Protein AF-A0A1W9W671-F1 (afdb_monomer_lite)

Structure (mmCIF, N/CA/C/O backbone):
data_AF-A0A1W9W671-F1
#
_entry.id   AF-A0A1W9W671-F1
#
loop_
_atom_site.group_PDB
_atom_site.id
_atom_site.type_symbol
_atom_site.label_atom_id
_atom_site.label_alt_id
_atom_site.label_comp_id
_atom_site.label_asym_id
_atom_site.label_entity_id
_atom_site.label_seq_id
_atom_site.pdbx_PDB_ins_code
_atom_site.Cartn_x
_atom_site.Cartn_y
_atom_site.Cartn_z
_atom_site.occupancy
_atom_site.B_iso_or_equiv
_atom_site.auth_seq_id
_atom_site.auth_comp_id
_atom_site.auth_asym_id
_atom_site.auth_atom_id
_atom_site.pdbx_PDB_model_num
ATOM 1 N N . MET A 1 1 ? -2.743 -6.491 -31.936 1.00 42.03 1 MET A N 1
ATOM 2 C CA . MET A 1 1 ? -2.217 -6.164 -30.590 1.00 42.03 1 MET A CA 1
ATOM 3 C C . MET A 1 1 ? -1.804 -4.706 -30.593 1.00 42.03 1 MET A C 1
ATOM 5 O O . MET A 1 1 ? -1.009 -4.324 -31.439 1.00 42.03 1 MET A O 1
ATOM 9 N N . ASN A 1 2 ? -2.427 -3.898 -29.738 1.00 51.69 2 ASN A N 1
ATOM 10 C CA . ASN A 1 2 ? -2.345 -2.438 -29.763 1.00 51.69 2 ASN A CA 1
ATOM 11 C C . ASN A 1 2 ? -0.895 -1.961 -29.554 1.00 51.69 2 ASN A C 1
ATOM 13 O O . ASN A 1 2 ? -0.245 -2.345 -28.580 1.00 51.69 2 ASN A O 1
ATOM 17 N N . THR A 1 3 ? -0.370 -1.167 -30.483 1.00 68.31 3 THR A N 1
ATOM 18 C CA . THR A 1 3 ? 1.030 -0.734 -30.491 1.00 68.31 3 THR A CA 1
ATOM 19 C C . THR A 1 3 ? 1.251 0.292 -29.378 1.00 68.31 3 THR A C 1
ATOM 21 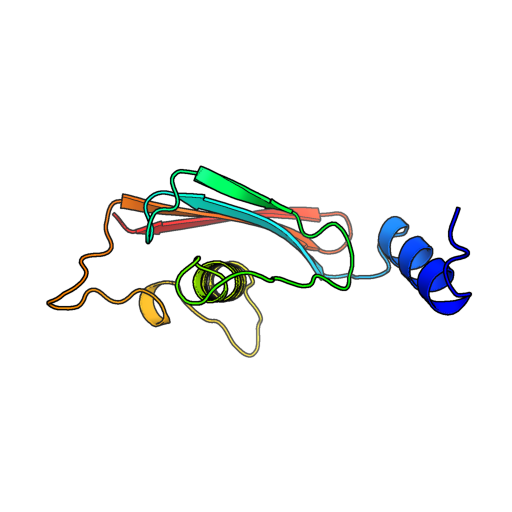O O . THR A 1 3 ? 0.903 1.459 -29.524 1.00 68.31 3 THR A O 1
ATOM 24 N N . LEU A 1 4 ? 1.820 -0.133 -28.244 1.00 75.69 4 LEU A N 1
ATOM 25 C CA . LEU A 1 4 ? 2.252 0.778 -27.177 1.00 75.69 4 LEU A CA 1
ATOM 26 C C . LEU A 1 4 ? 3.158 1.875 -27.762 1.00 75.69 4 LEU A C 1
ATOM 28 O O . LEU A 1 4 ? 4.097 1.579 -28.518 1.00 75.69 4 LEU A O 1
ATOM 32 N N . SER A 1 5 ? 2.909 3.131 -27.378 1.00 90.06 5 SER A N 1
ATOM 33 C CA . SER A 1 5 ? 3.739 4.269 -27.786 1.00 90.06 5 SER A CA 1
ATOM 34 C C . SER A 1 5 ? 5.217 4.027 -27.450 1.00 90.06 5 SER A C 1
ATOM 36 O O . SER A 1 5 ? 5.579 3.192 -26.608 1.00 90.06 5 SER A O 1
ATOM 38 N N . LYS A 1 6 ? 6.119 4.727 -28.144 1.00 91.81 6 LYS A N 1
ATOM 39 C CA . 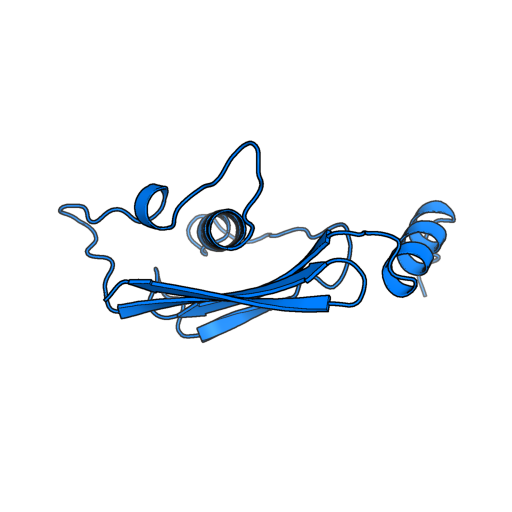LYS A 1 6 ? 7.570 4.593 -27.923 1.00 91.81 6 LYS A CA 1
ATOM 40 C C . LYS A 1 6 ? 7.931 4.886 -26.460 1.00 91.81 6 LYS A C 1
ATOM 42 O O . LYS A 1 6 ? 8.808 4.235 -25.897 1.00 91.81 6 LYS A O 1
ATOM 47 N N . GLU A 1 7 ? 7.213 5.815 -25.850 1.00 90.56 7 GLU A N 1
ATOM 48 C CA . GLU A 1 7 ? 7.341 6.301 -24.483 1.00 90.56 7 GLU A CA 1
ATOM 49 C C . GLU A 1 7 ? 6.919 5.220 -23.486 1.00 90.56 7 GLU A C 1
ATOM 51 O O . GLU A 1 7 ? 7.700 4.867 -22.603 1.00 90.56 7 GLU A O 1
ATOM 56 N N . LEU A 1 8 ? 5.747 4.603 -23.681 1.00 89.56 8 LEU A N 1
ATOM 57 C CA . LEU A 1 8 ? 5.273 3.520 -22.814 1.00 89.56 8 LEU A CA 1
ATOM 58 C C . LEU A 1 8 ? 6.183 2.292 -22.877 1.00 89.56 8 LEU A C 1
ATOM 60 O O . LEU A 1 8 ? 6.442 1.658 -21.857 1.00 89.56 8 LEU A O 1
ATOM 64 N N . ARG A 1 9 ? 6.743 1.981 -24.051 1.00 89.94 9 ARG A N 1
ATOM 65 C CA . ARG A 1 9 ? 7.735 0.901 -24.183 1.00 89.94 9 ARG A CA 1
ATOM 66 C C . ARG A 1 9 ? 9.033 1.207 -23.439 1.00 89.94 9 ARG A C 1
ATOM 68 O O . ARG A 1 9 ? 9.604 0.303 -22.832 1.00 89.94 9 ARG A O 1
ATOM 75 N N . LYS A 1 10 ? 9.517 2.453 -23.484 1.00 90.25 10 LYS A N 1
ATOM 76 C CA . LYS A 1 10 ? 10.694 2.875 -22.703 1.00 90.25 10 LYS A CA 1
ATOM 77 C C . LYS A 1 10 ? 10.420 2.759 -21.206 1.00 90.25 10 LYS A C 1
ATOM 79 O O . LYS A 1 10 ? 11.249 2.204 -20.492 1.00 90.25 10 LYS A O 1
ATOM 84 N N . LEU A 1 11 ? 9.250 3.216 -20.767 1.00 89.69 11 LEU A N 1
ATOM 85 C CA . LEU A 1 11 ? 8.814 3.149 -19.377 1.00 89.69 11 LEU A CA 1
ATOM 86 C C . LEU A 1 11 ? 8.720 1.699 -18.881 1.00 89.69 11 LEU A C 1
ATOM 88 O O . LEU A 1 11 ? 9.308 1.363 -17.859 1.00 89.69 11 LEU A O 1
ATOM 92 N N . ALA A 1 12 ? 8.066 0.821 -19.645 1.00 88.44 12 ALA A N 1
ATOM 93 C CA . ALA A 1 12 ? 7.956 -0.597 -19.313 1.00 88.44 12 ALA A CA 1
ATOM 94 C C . ALA A 1 12 ? 9.333 -1.267 -19.197 1.00 88.44 12 ALA A C 1
ATOM 96 O O . ALA A 1 12 ? 9.598 -1.975 -18.229 1.00 88.44 12 ALA A O 1
ATOM 97 N N . LYS A 1 13 ? 10.245 -0.983 -20.139 1.00 90.1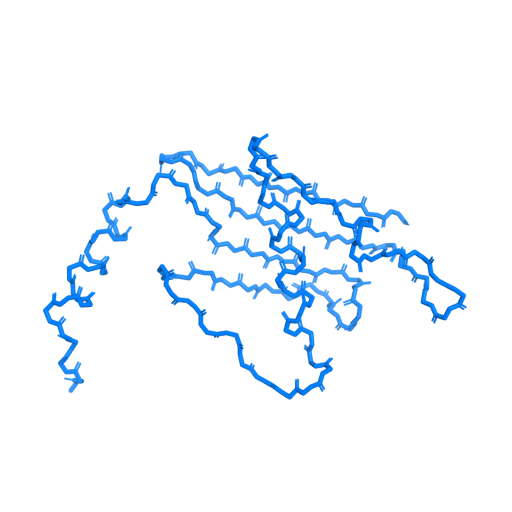2 13 LYS A N 1
ATOM 98 C CA . LYS A 1 13 ? 11.628 -1.478 -20.072 1.00 90.12 13 LYS A CA 1
ATOM 99 C C . LYS A 1 13 ? 12.361 -0.964 -18.836 1.00 90.12 13 LYS A C 1
ATOM 101 O O . LYS A 1 13 ? 13.056 -1.740 -18.186 1.00 90.12 13 LYS A O 1
ATOM 106 N N . ALA A 1 14 ? 12.221 0.319 -18.509 1.00 88.88 14 ALA A N 1
ATOM 107 C CA . ALA A 1 14 ? 12.823 0.888 -17.310 1.00 88.88 14 ALA A CA 1
ATOM 108 C C . ALA A 1 14 ? 12.270 0.213 -16.044 1.00 88.88 14 ALA A C 1
ATOM 110 O O . ALA A 1 14 ? 13.046 -0.118 -15.156 1.00 88.88 14 ALA A O 1
ATOM 111 N N . TRP A 1 15 ? 10.967 -0.082 -15.993 1.00 88.31 15 TRP A N 1
ATOM 112 C CA . TRP A 1 15 ? 10.330 -0.701 -14.831 1.00 88.31 15 TRP A CA 1
ATOM 113 C C . TRP A 1 15 ? 10.878 -2.107 -14.601 1.00 88.31 15 TRP A C 1
ATOM 115 O O . TRP A 1 15 ? 11.373 -2.412 -13.520 1.00 88.31 15 TRP A O 1
ATOM 125 N N . THR A 1 16 ? 10.939 -2.917 -15.663 1.00 84.69 16 THR A N 1
ATOM 126 C CA . THR A 1 16 ? 11.516 -4.269 -15.598 1.00 84.69 16 THR A CA 1
ATOM 127 C C . THR A 1 16 ? 12.997 -4.282 -15.221 1.00 84.69 16 THR A C 1
ATOM 129 O O . THR A 1 16 ? 13.469 -5.236 -14.614 1.00 84.69 16 THR A O 1
ATOM 132 N N . LYS A 1 17 ? 13.740 -3.223 -15.565 1.00 86.31 17 LYS A N 1
ATOM 133 C CA . LYS A 1 17 ? 15.169 -3.093 -15.257 1.00 86.31 17 LYS A CA 1
ATOM 134 C C . LYS A 1 17 ? 15.446 -2.521 -13.863 1.00 86.31 17 LYS A C 1
ATOM 136 O O . LYS A 1 17 ? 16.610 -2.388 -13.508 1.00 86.31 17 LYS A O 1
ATOM 141 N N . GLY A 1 18 ? 14.415 -2.169 -13.090 1.00 82.44 18 GLY A N 1
ATOM 142 C CA . GLY A 1 18 ? 14.589 -1.541 -11.778 1.00 82.44 18 GLY A CA 1
ATOM 143 C C . GLY A 1 18 ? 14.947 -0.054 -11.850 1.00 82.44 18 GLY A C 1
ATOM 144 O O . GLY A 1 18 ? 15.627 0.458 -10.972 1.00 82.44 18 GLY A O 1
ATOM 145 N N . GLY A 1 19 ? 14.488 0.658 -12.884 1.00 81.38 19 GLY A N 1
ATOM 146 C CA . GLY A 1 19 ? 14.698 2.103 -13.040 1.00 81.38 19 GLY A CA 1
ATOM 147 C C . GLY A 1 19 ? 14.014 2.972 -11.975 1.00 81.38 19 GLY A C 1
ATOM 148 O O . GLY A 1 19 ? 14.235 4.178 -11.958 1.00 81.38 19 GLY A O 1
ATOM 149 N N . TRP A 1 20 ? 13.201 2.377 -11.094 1.00 83.88 20 TRP A N 1
ATOM 150 C CA . TRP A 1 20 ? 12.606 3.040 -9.935 1.00 83.88 20 TRP A CA 1
ATOM 151 C C . TRP A 1 20 ? 13.263 2.519 -8.663 1.00 83.88 20 TRP A C 1
ATOM 153 O O . TRP A 1 20 ? 13.027 1.363 -8.300 1.00 83.88 20 TRP A O 1
ATOM 163 N N . PRO A 1 21 ? 14.050 3.357 -7.969 1.00 86.69 21 PRO A N 1
ATOM 164 C CA . PRO A 1 21 ? 14.826 2.920 -6.821 1.00 86.69 21 PRO A CA 1
ATOM 165 C C . PRO A 1 21 ? 13.946 2.573 -5.628 1.00 86.69 21 PRO A C 1
ATOM 167 O O . PRO A 1 21 ? 14.384 1.784 -4.812 1.00 86.69 21 PRO A O 1
ATOM 170 N N . LYS A 1 22 ? 12.726 3.114 -5.521 1.00 90.88 22 LYS A N 1
ATOM 171 C CA . LYS A 1 22 ? 11.786 2.758 -4.458 1.00 90.88 22 LYS A CA 1
ATOM 172 C C . LYS A 1 22 ? 10.345 2.787 -4.957 1.00 90.88 22 LYS A C 1
ATOM 174 O O . LYS A 1 22 ? 9.945 3.769 -5.580 1.00 90.88 22 LYS A O 1
ATOM 179 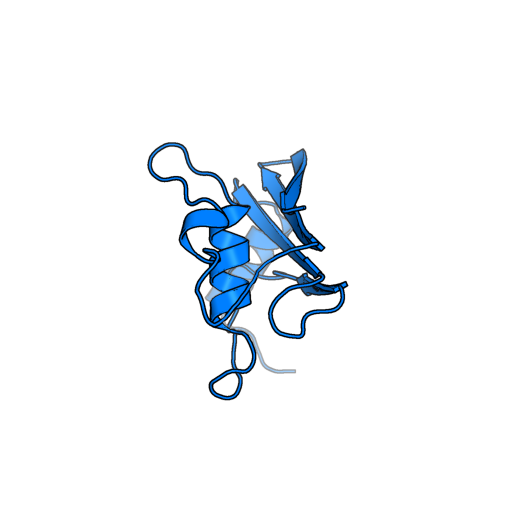N N . HIS A 1 23 ? 9.580 1.726 -4.717 1.00 92.06 23 HIS A N 1
ATOM 180 C CA . HIS A 1 23 ? 8.156 1.665 -5.059 1.00 92.06 23 HIS A CA 1
ATOM 181 C C . HIS A 1 23 ? 7.412 0.601 -4.246 1.00 92.06 23 HIS A C 1
ATOM 183 O O . HIS A 1 23 ? 8.001 -0.364 -3.764 1.00 92.06 23 HIS A O 1
ATOM 189 N N . LEU A 1 24 ? 6.101 0.788 -4.105 1.00 94.00 24 LEU A N 1
ATOM 190 C CA . LEU A 1 24 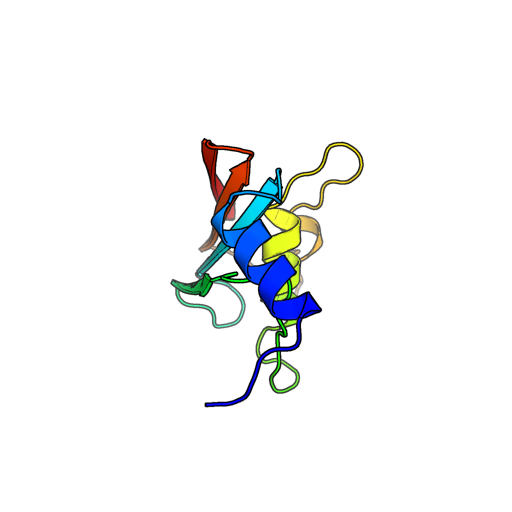? 5.195 -0.210 -3.544 1.00 94.00 24 LEU A CA 1
ATOM 191 C C . LEU A 1 24 ? 4.899 -1.271 -4.615 1.00 94.00 24 LEU A C 1
ATOM 193 O O . LEU A 1 24 ? 4.514 -0.915 -5.724 1.00 94.00 24 LEU A O 1
ATOM 197 N N . GLU A 1 25 ? 5.088 -2.549 -4.299 1.00 94.50 25 GLU A N 1
ATOM 198 C CA . GLU A 1 25 ? 4.825 -3.671 -5.213 1.00 94.50 25 GLU A CA 1
ATOM 199 C C . GLU A 1 25 ? 3.401 -4.200 -5.053 1.00 94.50 25 GLU A C 1
ATOM 201 O O . GLU A 1 25 ? 2.727 -4.517 -6.032 1.00 94.50 25 GLU A O 1
ATOM 206 N N . TRP A 1 26 ? 2.928 -4.284 -3.812 1.00 96.88 26 TRP A N 1
ATOM 207 C CA . TRP A 1 26 ? 1.579 -4.723 -3.481 1.00 96.88 26 TRP A CA 1
ATOM 208 C C . TRP A 1 26 ? 1.180 -4.252 -2.085 1.00 96.88 26 TRP A C 1
ATOM 210 O O . TRP A 1 26 ? 2.039 -3.939 -1.256 1.00 96.88 26 TRP A O 1
ATOM 220 N N . LEU A 1 27 ? -0.126 -4.244 -1.827 1.00 97.56 27 LEU A N 1
ATOM 221 C CA . LEU A 1 27 ? -0.701 -4.125 -0.490 1.00 97.56 27 LEU A CA 1
ATOM 222 C C . LEU A 1 27 ? -1.822 -5.145 -0.280 1.00 97.56 27 LEU A C 1
ATOM 224 O O . LEU A 1 27 ? -2.444 -5.585 -1.240 1.00 97.56 27 LEU A O 1
ATOM 228 N N . GLU A 1 28 ? -2.073 -5.504 0.968 1.00 97.81 28 GLU A N 1
ATOM 229 C CA . GLU A 1 28 ? -3.134 -6.401 1.423 1.00 97.81 28 GLU A CA 1
ATOM 230 C C . GLU A 1 28 ? -3.851 -5.732 2.596 1.00 97.81 28 GLU A C 1
ATOM 232 O O . GLU A 1 28 ? -3.207 -5.153 3.480 1.00 97.81 28 GLU A O 1
ATOM 237 N N . ILE A 1 29 ? -5.181 -5.774 2.574 1.00 97.50 29 ILE A N 1
ATOM 238 C CA . ILE A 1 29 ? -6.037 -5.148 3.582 1.00 97.50 29 ILE A CA 1
ATOM 239 C C . ILE A 1 29 ? -6.936 -6.228 4.166 1.00 97.50 29 ILE A C 1
ATOM 241 O O . ILE A 1 29 ? -7.650 -6.905 3.433 1.00 97.50 29 ILE A O 1
ATOM 245 N N . GLN A 1 30 ? -6.934 -6.354 5.488 1.00 96.69 30 GLN A N 1
ATOM 246 C CA . GLN A 1 30 ? -7.778 -7.298 6.206 1.00 96.69 30 GLN A CA 1
ATOM 247 C C . GLN A 1 30 ? -8.463 -6.613 7.389 1.00 96.69 30 GLN A C 1
ATOM 249 O O . GLN A 1 30 ? -7.825 -5.891 8.155 1.00 96.69 30 GLN A O 1
ATOM 254 N N . GLY A 1 31 ? -9.762 -6.871 7.544 1.00 93.06 31 GLY A N 1
ATOM 255 C CA . GLY A 1 31 ? -10.562 -6.430 8.687 1.00 93.06 31 GLY A CA 1
ATOM 256 C C . GLY A 1 31 ? -11.044 -4.979 8.614 1.00 93.06 31 GLY A C 1
ATOM 257 O O . GLY A 1 31 ? -11.545 -4.460 9.603 1.00 93.06 31 GLY A O 1
ATOM 258 N N . LEU A 1 32 ? -10.909 -4.299 7.470 1.00 93.69 32 LEU A N 1
ATOM 259 C CA . LEU A 1 32 ? -11.182 -2.862 7.348 1.00 93.69 32 LEU A CA 1
ATOM 260 C C . LEU A 1 32 ? -12.241 -2.585 6.280 1.00 93.69 32 LEU A C 1
ATOM 262 O O . LEU A 1 32 ? -12.005 -2.865 5.114 1.00 93.69 32 LEU A O 1
ATOM 266 N N . ARG A 1 33 ? -13.381 -1.979 6.643 1.00 90.19 33 ARG A N 1
ATOM 267 C CA . ARG A 1 33 ? -14.408 -1.476 5.696 1.00 90.19 33 ARG A CA 1
ATOM 268 C C . ARG A 1 33 ? -14.802 -2.475 4.594 1.00 90.19 33 ARG A C 1
ATOM 270 O O . ARG A 1 33 ? -14.883 -2.114 3.423 1.00 90.19 33 ARG A O 1
ATOM 277 N N . GLY A 1 34 ? -15.014 -3.734 4.977 1.00 89.69 34 GLY A N 1
ATOM 278 C CA . GLY A 1 34 ? -15.410 -4.814 4.066 1.00 89.69 34 GLY A CA 1
ATOM 279 C C . GLY A 1 34 ? -14.255 -5.562 3.396 1.00 89.69 34 GLY A C 1
ATOM 280 O O . GLY A 1 34 ? -14.514 -6.544 2.714 1.00 89.69 34 GLY A O 1
ATOM 281 N N . TRP A 1 35 ? -13.003 -5.151 3.617 1.00 94.62 35 TRP A N 1
ATOM 282 C CA . TRP A 1 35 ? -11.829 -5.890 3.157 1.00 94.62 35 TRP A CA 1
ATOM 283 C C . TRP A 1 35 ? -11.563 -7.092 4.068 1.00 94.62 35 TRP A C 1
ATOM 285 O O . TRP A 1 35 ? -11.441 -6.945 5.289 1.00 94.62 35 TRP A O 1
ATOM 295 N N . THR A 1 36 ? -11.467 -8.280 3.481 1.00 95.12 36 THR A N 1
ATOM 296 C CA . THR A 1 36 ? -11.335 -9.573 4.169 1.00 95.12 36 THR A CA 1
ATOM 297 C C . THR A 1 36 ? -9.965 -10.230 3.994 1.00 95.12 36 THR A C 1
ATOM 299 O O . THR A 1 36 ? -9.725 -11.307 4.538 1.00 95.12 36 THR A O 1
ATOM 302 N N . GLY A 1 37 ? -9.040 -9.561 3.305 1.00 95.50 37 GLY A N 1
ATOM 303 C CA . GLY A 1 37 ? -7.696 -10.062 2.999 1.00 95.50 37 GLY A CA 1
ATOM 304 C C . GLY A 1 37 ? -7.321 -9.896 1.528 1.00 95.50 37 GLY A C 1
ATOM 305 O O . GLY A 1 37 ? -6.437 -10.589 1.028 1.00 95.50 37 GLY A O 1
ATOM 306 N N . GLU A 1 38 ? -8.017 -9.029 0.795 1.00 96.75 38 GLU A N 1
ATOM 307 C CA . GLU A 1 38 ? -7.783 -8.827 -0.623 1.00 96.75 38 GLU A CA 1
ATOM 308 C C . GLU A 1 38 ? -6.475 -8.065 -0.845 1.00 96.75 38 GLU A C 1
ATOM 310 O O . GLU A 1 38 ? -6.106 -7.136 -0.115 1.00 96.75 38 GLU A O 1
ATOM 315 N N . ARG A 1 39 ? -5.785 -8.463 -1.913 1.00 96.38 39 ARG A N 1
ATOM 316 C CA . ARG A 1 39 ? -4.491 -7.925 -2.308 1.00 96.38 39 ARG A CA 1
ATOM 317 C C . ARG A 1 39 ? -4.604 -7.099 -3.584 1.00 96.38 39 ARG A C 1
ATOM 319 O O . ARG A 1 39 ? -5.225 -7.516 -4.559 1.00 96.38 39 ARG A O 1
ATOM 326 N N . VAL A 1 40 ? -3.937 -5.949 -3.588 1.00 96.38 40 VAL A N 1
ATOM 327 C CA . VAL A 1 40 ? -3.811 -5.041 -4.730 1.00 96.38 40 VAL A CA 1
ATOM 328 C C . VAL A 1 40 ? -2.349 -4.998 -5.164 1.00 96.38 40 VAL A C 1
ATOM 330 O O . VAL A 1 40 ? -1.486 -4.570 -4.399 1.00 96.38 40 VAL A O 1
ATOM 333 N N . ASP A 1 41 ? -2.066 -5.432 -6.393 1.00 96.06 41 ASP A N 1
ATOM 334 C CA . ASP A 1 41 ? -0.719 -5.401 -6.975 1.00 96.06 41 ASP A CA 1
ATOM 335 C C . ASP A 1 41 ? -0.491 -4.133 -7.818 1.00 96.06 41 ASP A C 1
ATOM 337 O O . ASP A 1 41 ? -1.268 -3.813 -8.721 1.00 96.06 41 ASP A O 1
ATOM 341 N N . PHE A 1 42 ? 0.648 -3.472 -7.613 1.00 94.25 42 PHE A N 1
ATOM 342 C CA . PHE A 1 42 ? 1.102 -2.316 -8.387 1.00 94.25 42 PHE A CA 1
ATOM 343 C C . PHE A 1 42 ? 2.138 -2.758 -9.425 1.00 94.25 42 PHE A C 1
ATOM 345 O O . PHE A 1 42 ? 3.346 -2.608 -9.264 1.00 94.25 42 PHE A O 1
ATOM 352 N N . LYS A 1 43 ? 1.658 -3.347 -10.524 1.00 89.19 43 LYS A N 1
ATOM 353 C CA . LYS A 1 43 ? 2.518 -3.999 -11.534 1.00 89.19 43 LYS A CA 1
ATOM 354 C C . LYS A 1 43 ? 3.217 -3.032 -12.491 1.00 89.19 43 LYS A C 1
ATOM 356 O O . LYS A 1 43 ? 4.005 -3.472 -13.330 1.00 89.19 43 LYS A O 1
ATOM 361 N N . PHE A 1 44 ? 2.903 -1.743 -12.416 1.00 89.94 44 PHE A N 1
ATOM 362 C CA . PHE A 1 44 ? 3.373 -0.733 -13.356 1.00 89.94 44 PHE A CA 1
ATOM 363 C C . PHE A 1 44 ? 3.541 0.623 -12.657 1.00 89.94 44 PHE A C 1
ATOM 365 O O . PHE A 1 44 ? 2.816 0.883 -11.697 1.00 89.94 44 PHE A O 1
ATOM 372 N N . PRO A 1 45 ? 4.419 1.522 -13.151 1.00 86.56 45 PRO A N 1
ATOM 373 C CA . PRO A 1 45 ? 4.623 2.840 -12.541 1.00 86.56 45 PRO A CA 1
ATOM 374 C C . PRO A 1 45 ? 3.364 3.713 -12.465 1.00 86.56 45 PRO A C 1
ATOM 376 O O . PRO A 1 45 ? 3.291 4.615 -11.638 1.00 86.56 45 PRO A O 1
ATOM 379 N N . PHE A 1 46 ? 2.383 3.461 -13.335 1.00 87.75 46 PHE A N 1
ATOM 380 C CA . PHE A 1 46 ? 1.095 4.145 -13.336 1.00 87.75 46 PHE A CA 1
ATOM 381 C C . PHE A 1 46 ? -0.017 3.133 -13.098 1.00 87.75 46 PHE A C 1
ATOM 383 O O . PHE A 1 46 ? -0.158 2.173 -13.858 1.00 87.75 46 PHE A O 1
ATOM 390 N N . VAL A 1 47 ? -0.814 3.370 -12.061 1.00 91.81 47 VAL A N 1
ATOM 391 C CA . VAL A 1 47 ? -1.961 2.537 -11.699 1.00 91.81 47 VAL A CA 1
ATOM 392 C C . VAL A 1 47 ? -3.180 3.432 -11.555 1.00 91.81 47 VAL A C 1
ATOM 394 O O . VAL A 1 47 ? -3.140 4.440 -10.852 1.00 91.81 47 VAL A O 1
ATOM 397 N N . ALA A 1 48 ? -4.265 3.059 -12.229 1.00 93.62 48 ALA A N 1
ATOM 398 C CA . ALA A 1 48 ? -5.561 3.701 -12.075 1.00 93.62 48 ALA A CA 1
ATOM 399 C C . ALA A 1 48 ? -6.431 2.853 -11.141 1.00 93.62 48 ALA A C 1
ATOM 401 O O . ALA A 1 48 ? -6.691 1.686 -11.425 1.00 93.62 48 ALA A O 1
ATOM 402 N N . ILE A 1 49 ? -6.885 3.449 -10.039 1.00 93.88 49 ILE A N 1
ATOM 403 C CA . ILE A 1 49 ? -7.850 2.836 -9.123 1.00 93.88 49 ILE A CA 1
ATOM 404 C C . ILE A 1 49 ? -9.218 3.433 -9.444 1.00 93.88 49 ILE A C 1
ATOM 406 O O . ILE A 1 49 ? -9.457 4.620 -9.217 1.00 93.88 49 ILE A O 1
ATOM 410 N N . VAL A 1 50 ? -10.111 2.611 -9.988 1.00 95.06 50 VAL A N 1
ATOM 411 C CA . VAL A 1 50 ? -11.444 3.018 -10.450 1.00 95.06 50 VAL A CA 1
ATOM 412 C C . VAL A 1 50 ? -12.524 2.163 -9.796 1.00 95.06 50 VAL A C 1
ATOM 414 O O . VAL A 1 50 ? -12.263 1.046 -9.361 1.00 95.06 50 VAL A O 1
ATOM 417 N N . GLY A 1 51 ? -13.734 2.705 -9.701 1.00 94.25 51 GLY A N 1
ATOM 418 C CA . GLY A 1 51 ? -14.881 2.040 -9.087 1.00 94.25 51 GLY A CA 1
ATOM 419 C C . GLY A 1 51 ? -15.873 3.044 -8.508 1.00 94.25 51 GLY A C 1
ATOM 420 O O . GLY A 1 51 ? -15.588 4.245 -8.450 1.00 94.25 51 GLY A O 1
ATOM 421 N N . GLU A 1 52 ? -17.026 2.562 -8.059 1.00 95.75 52 GLU A N 1
ATOM 422 C CA . GLU A 1 52 ? -18.097 3.390 -7.496 1.00 95.75 52 GLU A CA 1
ATOM 423 C C . GLU A 1 52 ? -17.695 4.075 -6.180 1.00 95.75 52 GLU A C 1
ATOM 425 O O . GLU A 1 52 ? -16.692 3.741 -5.533 1.00 95.75 52 GLU A O 1
ATOM 430 N N . ASN A 1 53 ? -18.440 5.107 -5.786 1.00 93.56 53 ASN A N 1
ATOM 431 C CA . ASN A 1 53 ? -18.217 5.770 -4.504 1.00 93.56 53 ASN A CA 1
ATOM 432 C C . ASN A 1 53 ? -18.521 4.804 -3.353 1.00 93.56 53 ASN A C 1
ATOM 434 O O . ASN A 1 53 ? -19.505 4.082 -3.390 1.00 93.56 53 ASN A O 1
ATOM 438 N N . GLY A 1 54 ? -17.647 4.775 -2.345 1.00 88.88 54 GLY A N 1
ATOM 439 C CA . GLY A 1 54 ? -17.772 3.856 -1.209 1.00 88.88 54 GLY A CA 1
ATOM 440 C C . GLY A 1 54 ? -17.076 2.499 -1.374 1.00 88.88 54 GLY A C 1
ATOM 441 O O . GLY A 1 54 ? -16.841 1.842 -0.371 1.00 88.88 54 GLY A O 1
ATOM 442 N N . VAL A 1 55 ? -16.617 2.115 -2.574 1.00 92.25 55 VAL A N 1
ATOM 443 C CA . VAL A 1 55 ? -15.991 0.789 -2.817 1.00 92.25 55 VAL A CA 1
ATOM 444 C C . VAL A 1 55 ? -14.587 0.606 -2.199 1.00 92.25 55 VAL A C 1
ATOM 446 O O . VAL A 1 55 ? -13.944 -0.419 -2.381 1.00 92.25 55 VAL A O 1
ATOM 449 N N . GLY A 1 56 ? -14.060 1.609 -1.490 1.00 93.00 56 GLY A N 1
ATOM 450 C CA . GLY A 1 56 ? -12.757 1.503 -0.816 1.00 93.00 56 GLY A CA 1
ATOM 451 C C . GLY A 1 56 ? -11.545 2.013 -1.606 1.00 93.00 56 GLY A C 1
ATOM 452 O O . GLY A 1 56 ? -10.414 1.773 -1.194 1.00 93.00 56 GLY A O 1
ATOM 453 N N . LYS A 1 57 ? -11.738 2.784 -2.688 1.00 96.38 57 LYS A N 1
ATOM 454 C CA . LYS A 1 57 ? -10.629 3.434 -3.429 1.00 96.38 57 LYS A CA 1
ATOM 455 C C . LYS A 1 57 ? -9.713 4.252 -2.508 1.00 96.38 57 LYS A C 1
ATOM 457 O O . LYS A 1 57 ? -8.494 4.112 -2.551 1.00 96.38 57 LYS A O 1
ATOM 462 N N . SER A 1 58 ? -10.309 5.078 -1.644 1.00 95.69 58 SER A N 1
ATOM 463 C CA . SER A 1 58 ? -9.565 5.867 -0.656 1.00 95.69 58 SER A CA 1
ATOM 464 C C . SER A 1 58 ? -8.879 4.980 0.380 1.00 95.69 58 SER A C 1
ATOM 466 O O . SER A 1 58 ? -7.766 5.297 0.776 1.00 95.69 58 SER A O 1
ATOM 468 N N . THR A 1 59 ? -9.482 3.847 0.758 1.00 95.88 59 THR A N 1
ATOM 469 C CA . THR A 1 59 ? -8.878 2.873 1.680 1.00 95.88 59 THR A CA 1
ATOM 470 C C . THR A 1 59 ? -7.562 2.331 1.120 1.00 95.88 59 THR A C 1
ATOM 472 O O . THR A 1 59 ? -6.566 2.316 1.834 1.00 95.88 59 THR A O 1
ATOM 475 N N . ILE A 1 60 ? -7.511 1.984 -0.173 1.00 96.38 60 ILE A N 1
ATOM 476 C CA . ILE A 1 60 ? -6.275 1.537 -0.846 1.00 96.38 60 ILE A CA 1
ATOM 477 C C . ILE A 1 60 ? -5.190 2.621 -0.757 1.00 96.38 60 ILE A C 1
ATOM 479 O O . ILE A 1 60 ? -4.058 2.331 -0.374 1.00 96.38 60 ILE A O 1
ATOM 483 N N . LEU A 1 61 ? -5.533 3.877 -1.065 1.00 95.38 61 LEU A N 1
ATOM 484 C CA . LEU A 1 61 ? -4.584 4.997 -1.024 1.00 95.38 61 LEU A CA 1
ATOM 485 C C . LEU A 1 61 ? -4.099 5.310 0.401 1.00 95.38 61 LEU A C 1
ATOM 487 O O . LEU A 1 61 ? -2.911 5.544 0.609 1.00 95.38 61 LEU A O 1
ATOM 491 N N . GLN A 1 62 ? -4.996 5.287 1.385 1.00 95.25 62 GLN A N 1
ATOM 492 C CA . GLN A 1 62 ? -4.685 5.517 2.799 1.00 95.25 62 GLN A CA 1
ATOM 493 C C . GLN A 1 62 ? -3.801 4.401 3.374 1.00 95.25 62 GLN A C 1
ATOM 495 O O . GLN A 1 62 ? -2.832 4.678 4.087 1.00 95.25 62 GLN A O 1
ATOM 500 N N . THR A 1 63 ? -4.072 3.145 3.012 1.00 95.69 63 THR A N 1
ATOM 501 C CA . THR A 1 63 ? -3.207 2.008 3.347 1.00 95.69 63 THR A CA 1
ATOM 502 C C . THR A 1 63 ? -1.834 2.150 2.698 1.00 95.69 63 THR A C 1
ATOM 504 O O . THR A 1 63 ? -0.821 2.020 3.387 1.00 95.69 63 THR A O 1
ATOM 507 N N . ALA A 1 64 ? -1.773 2.490 1.405 1.00 95.25 64 ALA A N 1
ATOM 508 C CA . ALA A 1 64 ? -0.509 2.728 0.711 1.00 95.25 64 ALA A CA 1
ATOM 509 C C . ALA A 1 64 ? 0.311 3.835 1.394 1.00 95.25 64 ALA A C 1
ATOM 511 O O . ALA A 1 64 ? 1.495 3.640 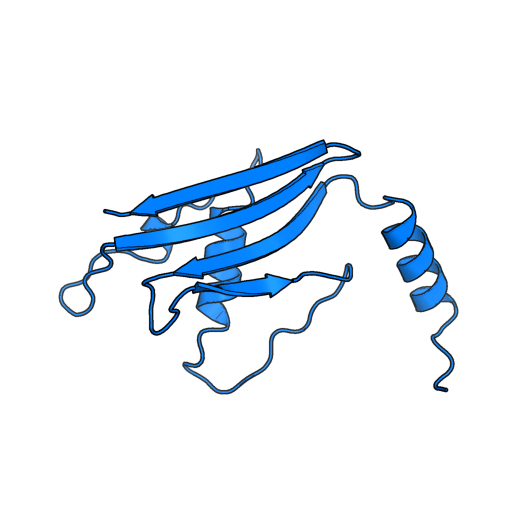1.657 1.00 95.25 64 ALA A O 1
ATOM 512 N N . ALA A 1 65 ? -0.320 4.957 1.756 1.00 94.19 65 ALA A N 1
ATOM 513 C CA . ALA A 1 65 ? 0.329 6.061 2.463 1.00 94.19 65 ALA A CA 1
ATOM 514 C C . ALA A 1 65 ? 0.817 5.670 3.870 1.00 94.19 65 ALA A C 1
ATOM 516 O O . ALA A 1 65 ? 1.852 6.155 4.325 1.00 94.19 65 ALA A O 1
ATOM 517 N N . SER A 1 66 ? 0.094 4.778 4.553 1.00 93.50 66 SER A N 1
ATOM 518 C CA . SER A 1 66 ? 0.464 4.291 5.886 1.00 93.50 66 SER A CA 1
ATOM 519 C C . SER A 1 66 ? 1.669 3.348 5.854 1.00 93.50 66 SER A C 1
ATOM 521 O O . SER A 1 66 ? 2.526 3.422 6.737 1.00 93.50 66 SER A O 1
ATOM 523 N N . LEU A 1 67 ? 1.735 2.469 4.848 1.00 94.00 67 LEU A N 1
ATOM 524 C CA . LEU A 1 67 ? 2.814 1.491 4.666 1.00 94.00 67 LEU A CA 1
ATOM 525 C C . LEU A 1 67 ? 4.070 2.126 4.056 1.00 94.00 67 LEU A C 1
ATOM 527 O O . LEU A 1 67 ? 5.189 1.792 4.444 1.00 94.00 67 LEU A O 1
ATOM 531 N N . TYR A 1 68 ? 3.903 3.050 3.108 1.00 91.94 68 TYR A N 1
ATOM 532 C CA . TYR A 1 68 ? 5.005 3.668 2.379 1.00 91.94 68 TYR A CA 1
ATOM 533 C C . TYR A 1 68 ? 5.602 4.852 3.147 1.00 91.94 68 TYR A C 1
ATOM 535 O O . TYR A 1 68 ? 5.231 6.009 2.956 1.00 91.94 68 TYR A O 1
ATOM 543 N N . LYS A 1 69 ? 6.560 4.559 4.032 1.00 86.00 69 LYS A N 1
ATOM 544 C CA . LYS A 1 69 ? 7.249 5.573 4.842 1.00 86.00 69 LYS A CA 1
ATOM 545 C C . LYS A 1 69 ? 8.252 6.385 4.017 1.00 86.00 69 LYS A C 1
ATOM 547 O O . LYS A 1 69 ? 9.077 5.827 3.279 1.00 86.00 69 LYS A O 1
ATOM 552 N N . HIS A 1 70 ? 8.211 7.703 4.197 1.00 82.50 70 HIS A N 1
ATOM 553 C CA . HIS A 1 70 ? 9.155 8.656 3.624 1.00 82.50 70 HIS A CA 1
ATOM 554 C C . HIS A 1 70 ? 9.744 9.557 4.720 1.00 82.50 70 HIS A C 1
ATOM 556 O O . HIS A 1 70 ? 9.114 9.781 5.752 1.00 82.50 70 HIS A O 1
ATOM 562 N N . GLN A 1 71 ? 10.972 10.035 4.499 1.00 79.56 71 GLN A N 1
ATOM 563 C CA . GLN A 1 71 ? 11.765 10.763 5.494 1.00 79.56 71 GLN A CA 1
ATOM 564 C C . GLN A 1 71 ? 11.149 12.124 5.841 1.00 79.56 71 GLN A C 1
ATOM 566 O O . GLN A 1 71 ? 11.142 12.506 7.004 1.00 79.56 71 GLN A O 1
ATOM 571 N N . GLU A 1 72 ? 10.595 12.828 4.852 1.00 82.06 72 GLU A N 1
ATOM 572 C CA . GLU A 1 72 ? 10.036 14.172 5.050 1.00 82.06 72 GLU A CA 1
ATOM 573 C C . GLU A 1 72 ? 8.606 14.150 5.593 1.00 82.06 72 GLU A C 1
ATOM 575 O O . GLU A 1 72 ? 8.202 15.021 6.361 1.00 82.06 72 GLU A O 1
ATOM 580 N N . LYS A 1 73 ? 7.815 13.153 5.181 1.00 82.69 73 LYS A N 1
ATOM 581 C CA . LYS A 1 73 ? 6.409 13.040 5.557 1.00 82.69 73 LYS A CA 1
ATOM 582 C C . LYS A 1 73 ? 6.023 11.585 5.730 1.00 82.69 73 LYS A C 1
ATOM 584 O O . LYS A 1 73 ? 6.117 10.781 4.806 1.00 82.69 73 LYS A O 1
ATOM 589 N N . THR A 1 74 ? 5.553 11.267 6.926 1.00 85.12 74 THR A N 1
ATOM 590 C CA . THR A 1 74 ? 5.035 9.951 7.274 1.00 85.12 74 THR A CA 1
ATOM 591 C C . THR A 1 74 ? 3.572 10.084 7.658 1.00 85.12 74 THR A C 1
ATOM 593 O O . THR A 1 74 ? 3.212 10.988 8.405 1.00 85.12 74 THR A O 1
ATOM 596 N N . PHE A 1 75 ? 2.751 9.167 7.155 1.00 89.75 75 PHE A N 1
ATOM 597 C CA . PHE A 1 75 ? 1.367 9.011 7.578 1.00 89.75 75 PHE A CA 1
ATOM 598 C C . PHE A 1 75 ? 1.216 7.708 8.353 1.00 89.75 75 PHE A C 1
ATOM 600 O O . PHE A 1 75 ? 1.857 6.700 8.028 1.00 89.75 75 PHE A O 1
ATOM 607 N N . TYR A 1 76 ? 0.385 7.720 9.385 1.00 89.38 76 TYR A N 1
ATOM 608 C CA . TYR A 1 76 ? 0.064 6.547 10.181 1.00 89.38 76 TYR A CA 1
ATOM 609 C C . TYR A 1 76 ? -1.360 6.085 9.893 1.00 89.38 76 TYR A C 1
ATOM 611 O O . TYR A 1 76 ? -2.238 6.874 9.554 1.00 89.38 76 TYR A O 1
ATOM 619 N N . ALA A 1 77 ? -1.608 4.788 10.080 1.00 89.62 77 ALA A N 1
ATOM 620 C CA . ALA A 1 77 ? -2.945 4.229 9.904 1.00 89.62 77 ALA A CA 1
ATOM 621 C C . ALA A 1 77 ? -3.974 4.901 10.833 1.00 89.62 77 ALA A C 1
ATOM 623 O O . ALA A 1 77 ? -5.129 5.065 10.454 1.00 89.62 77 ALA A O 1
ATOM 624 N N . SER A 1 78 ? -3.552 5.352 12.019 1.00 87.81 78 SER A N 1
ATOM 625 C CA . SER A 1 78 ? -4.382 6.114 12.959 1.00 87.81 78 SER A CA 1
ATOM 626 C C . SER A 1 78 ? -4.881 7.447 12.403 1.00 87.81 78 SER A C 1
ATOM 628 O O . SER A 1 78 ? -5.968 7.872 12.781 1.00 87.81 78 SER A O 1
ATOM 630 N N . ASP A 1 79 ? -4.126 8.080 11.500 1.00 88.00 79 ASP A N 1
ATOM 631 C CA . ASP A 1 79 ? -4.495 9.371 10.906 1.00 88.00 79 ASP A CA 1
ATOM 632 C C . ASP A 1 79 ? -5.667 9.219 9.925 1.00 88.00 79 ASP A C 1
ATOM 634 O O . ASP A 1 79 ? -6.429 10.156 9.696 1.00 88.00 79 ASP A O 1
ATOM 638 N N . PHE A 1 80 ? -5.821 8.026 9.345 1.00 90.62 80 PHE A N 1
ATOM 639 C CA . PHE A 1 80 ? -6.847 7.727 8.345 1.00 90.62 80 PHE A CA 1
ATOM 640 C C . PHE A 1 80 ? -8.004 6.888 8.882 1.00 90.62 80 PHE A C 1
ATOM 642 O O . PHE A 1 80 ? -9.127 7.000 8.386 1.00 90.62 80 PHE A O 1
ATOM 649 N N . PHE A 1 81 ? -7.732 6.049 9.882 1.00 90.25 81 PHE A N 1
ATOM 650 C CA . PHE A 1 81 ? -8.679 5.100 10.462 1.00 90.25 81 PHE A CA 1
ATOM 651 C C . PHE A 1 81 ? -8.801 5.309 11.986 1.00 90.25 81 PHE A C 1
ATOM 653 O O . PHE A 1 81 ? -8.479 4.404 12.777 1.00 90.25 81 PHE A O 1
ATOM 660 N N . PRO A 1 82 ? -9.218 6.514 12.428 1.00 89.88 82 PRO A N 1
ATOM 661 C CA . PRO A 1 82 ? -9.468 6.774 13.836 1.00 89.88 82 PRO A CA 1
ATOM 662 C C . PRO A 1 82 ? -10.687 5.979 14.303 1.00 89.88 82 PRO A C 1
ATOM 664 O O . PRO A 1 82 ? -11.606 5.704 13.533 1.00 89.88 82 PRO A O 1
ATOM 667 N N . ASN A 1 83 ? -10.715 5.646 15.591 1.00 88.75 83 ASN A N 1
ATOM 668 C CA . ASN A 1 83 ? -11.955 5.172 16.191 1.00 88.75 83 ASN A CA 1
ATOM 669 C C . ASN A 1 83 ? -12.891 6.371 16.321 1.00 88.75 83 ASN A C 1
ATOM 671 O O . ASN A 1 83 ? -12.510 7.414 16.854 1.00 88.75 83 ASN A O 1
ATOM 675 N N . THR A 1 84 ? -14.108 6.220 15.827 1.00 87.19 84 THR A N 1
ATOM 676 C CA . THR A 1 84 ? -15.160 7.225 15.942 1.00 87.19 84 THR A CA 1
ATOM 677 C C . THR A 1 84 ? -16.348 6.614 16.684 1.00 87.19 84 THR A C 1
ATOM 679 O O . THR A 1 84 ? -16.445 5.390 16.784 1.00 87.19 84 THR A O 1
ATOM 682 N N . PRO A 1 85 ? -17.295 7.422 17.188 1.00 88.94 85 PRO A N 1
ATOM 683 C CA . PRO A 1 85 ? -18.531 6.886 17.764 1.00 88.94 85 PRO A CA 1
ATOM 684 C C . PRO A 1 85 ? -19.318 5.968 16.810 1.00 88.94 85 PRO A C 1
ATOM 686 O O . PRO A 1 85 ? -20.102 5.145 17.266 1.00 88.94 85 PRO A O 1
ATOM 689 N N . TRP A 1 86 ? -19.091 6.095 15.499 1.00 84.88 86 TRP A N 1
ATOM 690 C CA . TRP A 1 86 ? -19.817 5.392 14.438 1.00 84.88 86 TRP A CA 1
ATOM 691 C C . TRP A 1 86 ? -19.036 4.216 13.834 1.00 84.88 86 TRP A C 1
ATOM 693 O O . TRP A 1 86 ? -19.626 3.353 13.193 1.00 84.88 86 TRP A O 1
ATOM 703 N N . GLU A 1 87 ? -17.714 4.184 14.014 1.00 84.06 87 GLU A N 1
ATOM 704 C CA . GLU A 1 87 ? -16.811 3.189 13.430 1.00 84.06 87 GLU A CA 1
ATOM 705 C C . GLU A 1 87 ? -15.726 2.837 14.454 1.00 84.06 87 GLU A C 1
ATOM 707 O O . GLU A 1 87 ? -14.893 3.674 14.811 1.00 84.06 87 GLU A O 1
ATOM 712 N N . GLN A 1 88 ? -15.724 1.585 14.913 1.00 86.62 88 GLN A N 1
ATOM 713 C CA . GLN A 1 88 ? -14.637 1.024 15.710 1.00 86.62 88 GLN A CA 1
ATOM 714 C C . GLN A 1 88 ? -13.743 0.202 14.788 1.00 86.62 88 GLN A C 1
ATOM 716 O O . GLN A 1 88 ? -14.173 -0.808 14.236 1.00 86.62 88 GLN A O 1
ATOM 721 N N . VAL A 1 89 ? -12.506 0.658 14.601 1.00 86.62 89 VAL A N 1
ATOM 722 C CA . VAL A 1 89 ? -11.533 -0.005 13.732 1.00 86.62 89 VAL A CA 1
ATOM 723 C C . VAL A 1 89 ? -10.652 -0.896 14.604 1.00 86.62 89 VAL A C 1
ATOM 725 O O . VAL A 1 89 ? -9.695 -0.405 15.201 1.00 86.62 89 VAL A O 1
ATOM 728 N N . THR A 1 90 ? -10.987 -2.181 14.693 1.00 87.62 90 THR A N 1
ATOM 729 C CA . THR A 1 90 ? -10.260 -3.202 15.471 1.00 87.62 90 THR A CA 1
ATOM 730 C C . THR A 1 90 ? -9.958 -4.423 14.608 1.00 87.62 90 THR A C 1
ATOM 732 O O . THR A 1 90 ? -10.586 -4.617 13.566 1.00 87.62 90 THR A O 1
ATOM 735 N N . ASN A 1 91 ? -8.992 -5.245 15.023 1.00 89.56 91 ASN A N 1
ATOM 736 C CA . ASN A 1 91 ? -8.520 -6.421 14.280 1.00 89.56 91 ASN A CA 1
ATOM 737 C C . ASN A 1 91 ? -8.133 -6.128 12.817 1.00 89.56 91 ASN A C 1
ATOM 739 O O . ASN A 1 91 ? -8.370 -6.942 11.919 1.00 89.56 91 ASN A O 1
ATOM 743 N N . VAL A 1 92 ? -7.535 -4.960 12.566 1.00 93.75 92 VAL A N 1
ATOM 744 C CA . VAL A 1 92 ? -7.107 -4.562 11.221 1.00 93.75 92 VAL A CA 1
ATOM 745 C C . VAL A 1 92 ? -5.657 -4.933 10.999 1.00 93.75 92 VAL A C 1
ATOM 747 O O . VAL A 1 92 ? -4.764 -4.496 11.724 1.00 93.75 92 VAL A O 1
ATOM 750 N N . THR A 1 93 ? -5.421 -5.673 9.922 1.00 95.88 93 THR A N 1
ATOM 751 C CA . THR A 1 93 ? -4.082 -5.985 9.434 1.00 95.88 93 THR A CA 1
ATOM 752 C C . THR A 1 93 ? -3.880 -5.355 8.064 1.00 95.88 93 THR A C 1
ATOM 754 O O . THR A 1 93 ? -4.626 -5.624 7.124 1.00 95.88 93 THR A O 1
ATOM 757 N N . LEU A 1 94 ? -2.850 -4.519 7.949 1.00 96.50 94 LEU A N 1
ATOM 758 C CA . LEU A 1 94 ? -2.403 -3.940 6.686 1.00 96.50 94 LEU A CA 1
ATOM 759 C C . LEU A 1 94 ? -1.005 -4.460 6.380 1.00 96.50 94 LEU A C 1
ATOM 761 O O . LEU A 1 94 ? -0.100 -4.359 7.214 1.00 96.50 94 LEU A O 1
ATOM 765 N N . ARG A 1 95 ? -0.812 -4.988 5.174 1.00 97.19 95 ARG A N 1
ATOM 766 C CA . ARG A 1 95 ? 0.488 -5.483 4.717 1.00 97.19 95 ARG A CA 1
ATOM 767 C C . ARG A 1 95 ? 0.838 -4.877 3.379 1.00 97.19 95 ARG A C 1
ATOM 769 O O . ARG A 1 95 ? -0.042 -4.541 2.597 1.00 97.19 95 ARG A O 1
ATOM 776 N N . GLY A 1 96 ? 2.121 -4.770 3.090 1.00 96.75 96 GLY A N 1
ATOM 777 C CA . GLY A 1 96 ? 2.572 -4.437 1.747 1.00 96.75 96 GLY A CA 1
ATOM 778 C C . GLY A 1 96 ? 4.037 -4.743 1.558 1.00 96.75 96 GLY A C 1
ATOM 779 O O . GLY A 1 96 ? 4.783 -4.831 2.532 1.00 96.75 96 GLY A O 1
ATOM 780 N N . SER A 1 97 ? 4.459 -4.877 0.307 1.00 96.25 97 SER A N 1
ATOM 781 C CA . SER A 1 97 ? 5.878 -4.977 -0.017 1.00 96.25 97 SER A CA 1
ATOM 782 C C . SER A 1 97 ? 6.358 -3.732 -0.727 1.00 96.25 97 SER A C 1
ATOM 784 O O . SER A 1 97 ? 5.737 -3.261 -1.677 1.00 96.25 97 SER A O 1
ATOM 786 N N . ILE A 1 98 ? 7.473 -3.202 -0.241 1.00 94.50 98 ILE A N 1
ATOM 787 C CA . ILE A 1 98 ? 8.175 -2.076 -0.831 1.00 94.50 98 ILE A CA 1
ATOM 788 C C . ILE A 1 98 ? 9.503 -2.595 -1.342 1.00 94.50 98 ILE A C 1
ATOM 790 O O . ILE A 1 98 ? 10.306 -3.139 -0.576 1.00 94.50 98 ILE A O 1
ATOM 794 N N . ARG A 1 99 ? 9.743 -2.366 -2.626 1.00 92.06 99 ARG A N 1
ATOM 795 C CA . ARG A 1 99 ? 11.041 -2.584 -3.236 1.00 92.06 99 ARG A CA 1
ATOM 796 C C . ARG A 1 99 ? 11.882 -1.331 -3.093 1.00 92.06 99 ARG A C 1
ATOM 798 O O . ARG A 1 99 ? 11.411 -0.247 -3.425 1.00 92.06 99 ARG A O 1
ATOM 805 N N . GLU A 1 100 ? 13.118 -1.496 -2.639 1.00 89.94 100 GLU A N 1
ATOM 806 C CA . GLU A 1 100 ? 14.147 -0.462 -2.594 1.00 89.94 100 GLU A CA 1
ATOM 807 C C . GLU A 1 100 ? 15.438 -1.001 -3.237 1.00 89.94 100 GLU A C 1
ATOM 809 O O . GLU A 1 100 ? 16.148 -1.839 -2.679 1.00 89.94 100 GLU A O 1
ATOM 814 N N . GLY A 1 101 ? 15.699 -0.598 -4.481 1.00 86.94 101 GLY A N 1
ATOM 815 C CA . GLY A 1 101 ? 16.741 -1.163 -5.334 1.00 86.94 101 GLY A CA 1
ATOM 816 C C . GLY A 1 101 ? 16.506 -2.653 -5.607 1.00 86.94 101 GLY A C 1
ATOM 817 O O . GLY A 1 101 ? 15.575 -3.037 -6.323 1.00 86.94 101 GLY A O 1
ATOM 818 N N . PHE A 1 102 ? 17.371 -3.495 -5.041 1.00 83.56 102 PHE A N 1
ATOM 819 C CA . PHE A 1 102 ? 17.265 -4.960 -5.098 1.00 83.56 102 PHE A CA 1
ATOM 820 C C . PHE A 1 102 ? 16.644 -5.571 -3.838 1.00 83.56 102 PHE A C 1
ATOM 822 O O . PHE A 1 102 ? 16.417 -6.777 -3.793 1.00 83.56 102 PHE A O 1
ATOM 829 N N . MET A 1 103 ? 16.386 -4.762 -2.810 1.00 87.88 103 MET A N 1
ATOM 830 C CA . MET A 1 103 ? 15.809 -5.238 -1.562 1.00 87.88 103 MET A CA 1
ATOM 831 C C . MET A 1 103 ? 14.289 -5.186 -1.636 1.00 87.88 103 MET A C 1
ATOM 833 O O . MET A 1 103 ? 13.713 -4.191 -2.071 1.00 87.88 103 MET A O 1
ATOM 837 N N . HIS A 1 104 ? 13.647 -6.247 -1.161 1.00 90.69 104 HIS A N 1
ATOM 838 C CA . HIS A 1 104 ? 12.207 -6.300 -0.954 1.00 90.69 104 HIS A CA 1
ATOM 839 C C . HIS A 1 104 ? 11.962 -6.293 0.551 1.00 90.69 104 HIS A C 1
ATOM 841 O O . HIS A 1 104 ? 12.433 -7.175 1.268 1.00 90.69 104 HIS A O 1
ATOM 847 N N . SER A 1 105 ? 11.246 -5.287 1.041 1.00 92.81 105 SER A N 1
ATOM 848 C CA . SER A 1 105 ? 10.870 -5.176 2.450 1.00 92.81 105 SER A CA 1
ATOM 849 C C . SER A 1 105 ? 9.371 -5.383 2.588 1.00 92.81 105 SER A C 1
ATOM 851 O O . SER A 1 105 ? 8.593 -4.828 1.813 1.00 92.81 105 SER A O 1
ATOM 853 N N . THR A 1 106 ? 8.955 -6.192 3.559 1.00 94.25 106 THR A N 1
ATOM 854 C CA . THR A 1 106 ? 7.536 -6.327 3.902 1.00 94.25 106 THR A CA 1
ATOM 855 C C . THR A 1 106 ? 7.231 -5.398 5.063 1.00 94.25 106 THR A C 1
ATOM 857 O O . THR A 1 106 ? 7.876 -5.469 6.106 1.00 94.25 106 THR A O 1
ATOM 860 N N . GLN A 1 107 ? 6.253 -4.525 4.867 1.00 93.94 107 GLN A N 1
ATOM 861 C CA . GLN A 1 107 ? 5.711 -3.640 5.883 1.00 93.94 107 GLN A CA 1
ATOM 862 C C . GLN A 1 107 ? 4.433 -4.256 6.443 1.00 93.94 107 GLN A C 1
ATOM 864 O O . GLN A 1 107 ? 3.610 -4.794 5.698 1.00 93.94 107 GLN A O 1
ATOM 869 N N . PHE A 1 108 ? 4.276 -4.171 7.758 1.00 93.62 108 PHE A N 1
ATOM 870 C CA . PHE A 1 108 ? 3.161 -4.758 8.485 1.00 93.62 108 PHE A CA 1
ATOM 871 C C . PHE A 1 108 ? 2.668 -3.768 9.537 1.00 93.62 108 PHE A C 1
ATOM 873 O O . PHE A 1 108 ? 3.448 -3.285 10.357 1.00 93.62 108 PHE A O 1
ATOM 880 N N . ILE A 1 109 ? 1.373 -3.464 9.507 1.00 92.75 109 ILE A N 1
ATOM 881 C CA . ILE A 1 109 ? 0.693 -2.638 10.503 1.00 92.75 109 ILE A CA 1
ATOM 882 C C . ILE A 1 109 ? -0.454 -3.469 11.063 1.00 92.75 109 ILE A C 1
ATOM 884 O O . ILE A 1 109 ? -1.293 -3.959 10.308 1.00 92.75 109 ILE A O 1
ATOM 888 N N . ASN A 1 110 ? -0.490 -3.596 12.385 1.00 91.62 110 ASN A N 1
ATOM 889 C CA . ASN A 1 110 ? -1.577 -4.243 13.101 1.00 91.62 110 ASN A CA 1
ATOM 890 C C . ASN A 1 110 ? -2.232 -3.238 14.041 1.00 91.62 110 ASN A C 1
ATOM 892 O O . ASN A 1 110 ? -1.540 -2.579 14.822 1.00 91.62 110 ASN A O 1
ATOM 896 N N . LYS A 1 111 ? -3.555 -3.144 13.966 1.00 84.25 111 LYS A N 1
ATOM 897 C CA . LYS A 1 111 ? -4.371 -2.461 14.958 1.00 84.25 111 LYS A CA 1
ATOM 898 C C . LYS A 1 111 ? -5.225 -3.521 15.661 1.00 84.25 111 LYS A C 1
ATOM 900 O O . LYS A 1 111 ? -6.105 -4.076 14.999 1.00 84.25 111 LYS A O 1
ATOM 905 N N . PRO A 1 112 ? -4.938 -3.822 16.942 1.00 73.81 112 PRO A N 1
ATOM 906 C CA . PRO A 1 112 ? -5.724 -4.782 17.709 1.00 73.81 112 PRO A CA 1
ATOM 907 C C . PRO A 1 112 ? -7.187 -4.336 17.816 1.00 73.81 112 PRO A C 1
ATOM 909 O O . PRO A 1 112 ? -7.447 -3.112 17.869 1.00 73.81 112 PRO A O 1
#

Foldseek 3Di:
DDDDDPVVVVQLVCVVVQVDQKDWQKKWKDQPLPGHTDMDGPSGPDDDDDDDPSPCSVVRVLLRQQQDDDDVDHDHNCVVQPDDPVDDRAQIKMWTWMHGRPDIDIGIDHHD

Secondary structure (DSSP, 8-state):
-----HHHHHHHHHHHTT--SEEEEEEEEEEETTEEEEEEE--SS-------TTSSHHHHHHHHHHHS--SS----HHHHS--BTTB---SEEEEEEEEETTEEEEEEEEE-

Radius of gyration: 16.11 Å; chains: 1; bounding box: 37×24×48 Å

Sequence (112 aa):
MNTLSKELRKLAKAWTKGGWPKHLEWLEIQGLRGWTGERVDFKFPFVAIVGENGVGKSTILQTAASLYKHQEKTFYASDFFPNTPWEQVTNVTLRGSIREGFMHSTQFINKP

pLDDT: mean 89.84, std 7.81, range [42.03, 97.81]